Protein AF-A0AAT9QYJ1-F1 (afdb_monomer)

Structure (mmCIF, N/CA/C/O backbone):
data_AF-A0AAT9QYJ1-F1
#
_entry.id   AF-A0AAT9QYJ1-F1
#
loop_
_atom_site.group_PDB
_atom_site.id
_atom_site.type_symbol
_atom_site.label_atom_id
_atom_site.label_alt_id
_atom_site.label_comp_id
_atom_site.label_asym_id
_atom_site.label_entity_id
_atom_site.label_seq_id
_atom_site.pdbx_PDB_ins_code
_atom_site.Cartn_x
_atom_site.Cartn_y
_atom_site.Cartn_z
_atom_site.occupancy
_atom_site.B_iso_or_equiv
_atom_site.auth_seq_id
_atom_site.auth_comp_id
_atom_site.auth_asym_id
_atom_site.auth_atom_id
_atom_site.pdbx_PDB_model_num
ATOM 1 N N . MET A 1 1 ? 15.533 9.293 -11.156 1.00 85.81 1 MET A N 1
ATOM 2 C CA . MET A 1 1 ? 14.101 8.910 -11.127 1.00 85.81 1 MET A CA 1
ATOM 3 C C . MET A 1 1 ? 13.847 7.463 -10.704 1.00 85.81 1 MET A C 1
ATOM 5 O O . MET A 1 1 ? 13.069 7.283 -9.785 1.00 85.81 1 MET A O 1
ATOM 9 N N . PHE A 1 2 ? 14.419 6.426 -11.340 1.00 91.88 2 PHE A N 1
ATOM 10 C CA . PHE A 1 2 ? 14.156 5.028 -10.925 1.00 91.88 2 PHE A CA 1
ATOM 11 C C . PHE A 1 2 ? 14.814 4.669 -9.581 1.00 91.88 2 PHE A C 1
ATOM 13 O O . PHE A 1 2 ? 14.122 4.232 -8.671 1.00 91.88 2 PHE A O 1
ATOM 20 N N . GLU A 1 3 ? 16.118 4.923 -9.437 1.00 94.00 3 GLU A N 1
ATOM 21 C CA . GLU A 1 3 ? 16.863 4.694 -8.185 1.00 94.00 3 GLU A CA 1
ATOM 22 C C . GLU A 1 3 ? 16.290 5.519 -7.024 1.00 94.00 3 GLU A C 1
ATOM 24 O O . GLU A 1 3 ? 15.966 4.965 -5.985 1.00 94.00 3 GLU A O 1
ATOM 29 N N . GLU A 1 4 ? 16.007 6.805 -7.251 1.00 96.69 4 GLU A N 1
ATOM 30 C CA . GLU A 1 4 ? 15.337 7.675 -6.267 1.00 96.69 4 GLU A CA 1
ATOM 31 C C . GLU A 1 4 ? 13.998 7.104 -5.768 1.00 96.69 4 GLU A C 1
ATOM 33 O O . GLU A 1 4 ? 13.644 7.280 -4.605 1.00 96.69 4 GLU A O 1
ATOM 38 N N . LYS A 1 5 ? 13.237 6.414 -6.631 1.00 97.75 5 LYS A N 1
ATOM 39 C CA . LYS A 1 5 ? 11.985 5.760 -6.228 1.00 97.75 5 LYS A CA 1
ATOM 40 C C . LYS A 1 5 ? 12.223 4.485 -5.425 1.00 97.75 5 LYS A C 1
ATOM 42 O O . LYS A 1 5 ? 11.442 4.217 -4.518 1.00 97.75 5 LYS A O 1
ATOM 47 N N . LEU A 1 6 ? 13.277 3.722 -5.723 1.00 98.19 6 LEU A N 1
ATOM 48 C CA . LEU A 1 6 ? 13.681 2.577 -4.900 1.00 98.19 6 LEU A CA 1
ATOM 49 C C . LEU A 1 6 ? 14.116 3.038 -3.503 1.00 98.19 6 LEU A C 1
ATOM 51 O O . LEU A 1 6 ? 13.656 2.471 -2.515 1.00 98.19 6 LEU A O 1
ATOM 55 N N . ASP A 1 7 ? 14.915 4.103 -3.420 1.00 98.31 7 ASP A N 1
ATOM 56 C CA . ASP A 1 7 ? 15.334 4.695 -2.145 1.00 98.31 7 ASP A CA 1
ATOM 57 C C . ASP A 1 7 ? 14.127 5.208 -1.348 1.00 98.31 7 ASP A C 1
ATOM 59 O O . ASP A 1 7 ? 14.000 4.934 -0.154 1.00 98.31 7 ASP A O 1
ATOM 63 N N . ALA A 1 8 ? 13.192 5.894 -2.015 1.00 98.56 8 ALA A N 1
ATOM 64 C CA . ALA A 1 8 ? 11.949 6.343 -1.394 1.00 98.56 8 ALA A CA 1
ATOM 65 C C . ALA A 1 8 ? 11.095 5.167 -0.890 1.00 98.56 8 ALA A C 1
ATOM 67 O O . ALA A 1 8 ? 10.573 5.227 0.222 1.00 98.56 8 ALA A O 1
ATOM 68 N N . LEU A 1 9 ? 10.985 4.078 -1.659 1.00 98.69 9 LEU A N 1
ATOM 69 C CA . LEU A 1 9 ? 10.245 2.886 -1.241 1.00 98.69 9 LEU A CA 1
ATOM 70 C C . LEU A 1 9 ? 10.892 2.232 -0.013 1.00 98.69 9 LEU A C 1
ATOM 72 O O . LEU A 1 9 ? 10.191 1.900 0.941 1.00 98.69 9 LEU A O 1
ATOM 76 N N . ALA A 1 10 ? 12.221 2.101 -0.003 1.00 98.62 10 ALA A N 1
ATOM 77 C CA . ALA A 1 10 ? 12.961 1.571 1.138 1.00 98.62 10 ALA A CA 1
ATOM 78 C C . ALA A 1 10 ? 12.763 2.432 2.397 1.00 98.62 10 ALA A C 1
ATOM 80 O O . ALA A 1 10 ? 12.528 1.897 3.484 1.00 98.62 10 ALA A O 1
ATOM 81 N N . GLN A 1 11 ? 12.784 3.759 2.247 1.00 98.62 11 GLN A N 1
ATOM 82 C CA . GLN A 1 11 ? 12.519 4.693 3.338 1.00 98.62 11 GLN A CA 1
ATOM 83 C C . GLN A 1 11 ? 11.091 4.540 3.886 1.00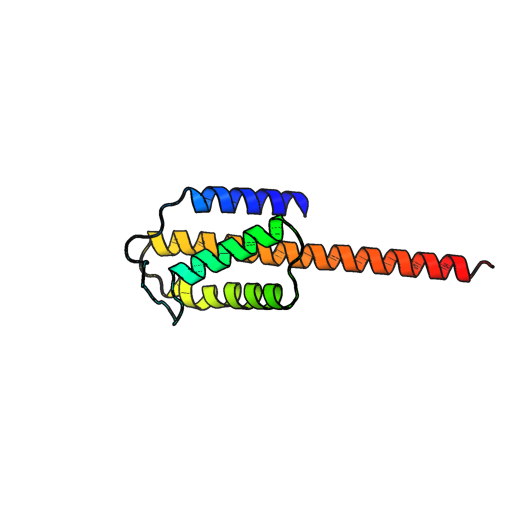 98.62 11 GLN A C 1
ATOM 85 O O . GLN A 1 11 ? 10.913 4.387 5.094 1.00 98.62 11 GLN A O 1
ATOM 90 N N . MET A 1 12 ? 10.077 4.490 3.016 1.00 98.69 12 MET A N 1
ATOM 91 C CA . MET A 1 12 ? 8.683 4.281 3.431 1.00 98.69 12 MET A CA 1
ATOM 92 C C . MET A 1 12 ? 8.483 2.944 4.152 1.00 98.69 12 MET A C 1
ATOM 94 O O . MET A 1 12 ? 7.731 2.871 5.125 1.00 98.69 12 MET A O 1
ATOM 98 N N . MET A 1 13 ? 9.161 1.884 3.705 1.00 98.56 13 MET A N 1
ATOM 99 C CA . MET A 1 13 ? 9.132 0.582 4.372 1.00 98.56 13 MET A CA 1
ATOM 100 C C . MET A 1 13 ? 9.761 0.638 5.769 1.00 98.56 13 MET A C 1
ATOM 102 O O . MET A 1 13 ? 9.228 0.038 6.703 1.00 98.56 13 MET A O 1
ATOM 106 N N . ALA A 1 14 ? 10.869 1.362 5.938 1.00 98.56 14 ALA A N 1
ATOM 107 C CA . ALA A 1 14 ? 11.499 1.547 7.243 1.00 98.56 14 ALA A CA 1
ATOM 108 C C . ALA A 1 14 ? 10.592 2.332 8.207 1.00 98.56 14 ALA A C 1
ATOM 110 O O . ALA A 1 14 ? 10.410 1.929 9.356 1.00 98.56 14 ALA A O 1
ATOM 111 N N . GLU A 1 15 ? 9.970 3.410 7.727 1.00 98.12 15 GLU A N 1
ATOM 112 C CA . GLU A 1 15 ? 8.988 4.196 8.484 1.00 98.12 15 GLU A CA 1
ATOM 113 C C . GLU A 1 15 ? 7.775 3.355 8.887 1.00 98.12 15 GLU A C 1
ATOM 115 O O . GLU A 1 15 ? 7.325 3.414 10.031 1.00 98.12 15 GLU A O 1
ATOM 120 N N . HIS A 1 16 ? 7.284 2.524 7.967 1.00 98.25 16 HIS A N 1
ATOM 121 C CA . HIS A 1 16 ? 6.171 1.619 8.215 1.00 98.25 16 HIS A CA 1
ATOM 122 C C . HIS A 1 16 ? 6.488 0.607 9.325 1.00 98.25 16 HIS A C 1
ATOM 124 O O . HIS A 1 16 ? 5.691 0.432 10.242 1.00 98.25 16 HIS A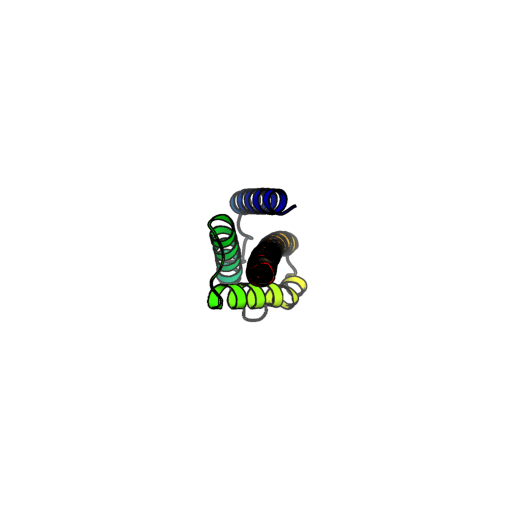 O 1
ATOM 130 N N . MET A 1 17 ? 7.679 -0.000 9.293 1.00 97.88 17 MET A N 1
ATOM 131 C CA . MET A 1 17 ? 8.127 -0.946 10.324 1.00 97.88 17 MET A CA 1
ATOM 132 C C . MET A 1 17 ? 8.337 -0.295 11.696 1.00 97.88 17 MET A C 1
ATOM 134 O O . MET A 1 17 ? 8.247 -0.973 12.720 1.00 97.88 17 MET A O 1
ATOM 138 N N . ALA A 1 18 ? 8.626 1.007 11.731 1.00 98.06 18 ALA A N 1
ATOM 139 C CA . ALA A 1 18 ? 8.735 1.771 12.969 1.00 98.06 18 ALA A CA 1
ATOM 140 C C . ALA A 1 18 ? 7.364 2.194 13.535 1.00 98.06 18 ALA A C 1
ATOM 142 O O . ALA A 1 18 ? 7.261 2.504 14.725 1.00 98.06 18 ALA A O 1
ATOM 143 N N . ALA A 1 19 ? 6.314 2.217 12.709 1.00 97.19 19 ALA A N 1
ATOM 144 C CA . ALA A 1 19 ? 4.973 2.600 13.123 1.00 97.19 19 ALA A CA 1
ATOM 145 C C . ALA A 1 19 ? 4.257 1.436 13.839 1.00 97.19 19 ALA A C 1
ATOM 147 O O . ALA A 1 19 ? 4.205 0.319 13.319 1.00 97.19 19 ALA A O 1
ATOM 148 N N . PRO A 1 20 ? 3.656 1.660 15.022 1.00 97.94 20 PRO A N 1
ATOM 149 C CA . PRO A 1 20 ? 2.888 0.617 15.685 1.00 97.94 20 PRO A CA 1
ATOM 150 C C . PRO A 1 20 ? 1.642 0.262 14.868 1.00 97.94 20 PRO A C 1
ATOM 152 O O . PRO A 1 20 ? 0.918 1.133 14.395 1.00 97.94 20 PRO A O 1
ATOM 155 N N . PHE A 1 21 ? 1.349 -1.031 14.744 1.00 98.19 21 PHE A N 1
ATOM 156 C CA . PHE A 1 21 ? 0.126 -1.465 14.074 1.00 98.19 21 PHE A CA 1
ATOM 157 C C . PHE A 1 21 ? -1.124 -0.887 14.780 1.00 98.19 21 PHE A C 1
ATOM 159 O O . PHE A 1 21 ? -1.175 -0.936 16.017 1.00 98.19 21 PHE A O 1
ATOM 166 N N . PRO A 1 22 ? -2.139 -0.378 14.047 1.00 97.88 22 PRO A N 1
ATOM 167 C CA . PRO A 1 22 ? -3.291 0.295 14.641 1.00 97.88 22 PRO A CA 1
ATOM 168 C C . PRO A 1 22 ? -4.019 -0.558 15.696 1.00 97.88 22 PRO A C 1
ATOM 170 O O . PRO A 1 22 ? -4.411 -1.701 15.417 1.00 97.88 22 PRO A O 1
ATOM 173 N N . PRO A 1 23 ? -4.229 -0.033 16.919 1.00 96.31 23 PRO A N 1
ATOM 174 C CA . PRO A 1 23 ? -4.991 -0.732 17.947 1.00 96.31 23 PRO A CA 1
ATOM 175 C C . PRO A 1 23 ? -6.401 -1.081 17.459 1.00 96.31 23 PRO A C 1
ATOM 177 O O . PRO A 1 23 ? -7.084 -0.258 16.863 1.00 96.31 23 PRO A O 1
ATOM 180 N N . GLY A 1 24 ? -6.848 -2.313 17.711 1.00 96.00 24 GLY A N 1
ATOM 181 C CA . GLY A 1 24 ? -8.185 -2.768 17.309 1.00 96.00 24 GLY A CA 1
ATOM 182 C C . GLY A 1 24 ? -8.325 -3.193 15.842 1.00 96.00 24 GLY A C 1
ATOM 183 O O . GLY A 1 24 ? -9.375 -3.710 15.478 1.00 96.00 24 GLY A O 1
ATOM 184 N N . PHE A 1 25 ? -7.281 -3.066 15.014 1.00 97.81 25 PHE A N 1
ATOM 185 C CA . PHE A 1 25 ? -7.322 -3.530 13.618 1.00 97.81 25 PHE A CA 1
ATOM 186 C C . PHE A 1 25 ? -6.958 -5.015 13.464 1.00 97.81 25 PHE A C 1
ATOM 188 O O . PHE A 1 25 ? -7.152 -5.600 12.401 1.00 97.81 25 PHE A O 1
ATOM 195 N N . ARG A 1 26 ? -6.445 -5.664 14.518 1.00 95.81 26 ARG A N 1
ATOM 196 C CA . ARG A 1 26 ? -6.179 -7.110 14.491 1.00 95.81 26 ARG A CA 1
ATOM 197 C C . ARG A 1 26 ? -7.502 -7.876 14.474 1.00 95.81 26 ARG A C 1
ATOM 199 O O . ARG A 1 26 ? -8.299 -7.727 15.394 1.00 95.81 26 ARG A O 1
ATOM 206 N N . GLY A 1 27 ? -7.707 -8.699 13.444 1.00 93.94 27 GLY A N 1
ATOM 207 C CA . GLY A 1 27 ? -8.962 -9.427 13.221 1.00 93.94 27 GLY A CA 1
ATOM 208 C C . GLY A 1 27 ? -10.112 -8.551 12.711 1.00 93.94 27 GLY A C 1
ATOM 209 O O . GLY A 1 27 ? -11.237 -9.034 12.595 1.00 93.94 27 GLY A O 1
ATOM 210 N N . LEU A 1 28 ? -9.848 -7.273 12.414 1.00 97.31 28 LEU A N 1
ATOM 211 C CA . LEU A 1 28 ? -10.823 -6.385 11.798 1.00 97.31 28 LEU A CA 1
ATOM 212 C C . LEU A 1 28 ? -10.878 -6.653 10.293 1.00 97.31 28 LEU A C 1
ATOM 214 O O . LEU A 1 28 ? -9.843 -6.768 9.635 1.00 97.31 28 LEU A O 1
ATOM 218 N N . SER A 1 29 ? -12.096 -6.695 9.756 1.00 97.69 29 SER A N 1
ATOM 219 C CA . SER A 1 29 ? -12.347 -6.742 8.319 1.00 97.69 29 SER A CA 1
ATOM 220 C C . SER A 1 29 ? -13.114 -5.497 7.885 1.00 97.69 29 SER A C 1
ATOM 222 O O . SER A 1 29 ? -14.212 -5.253 8.383 1.00 97.69 29 SER A O 1
ATOM 224 N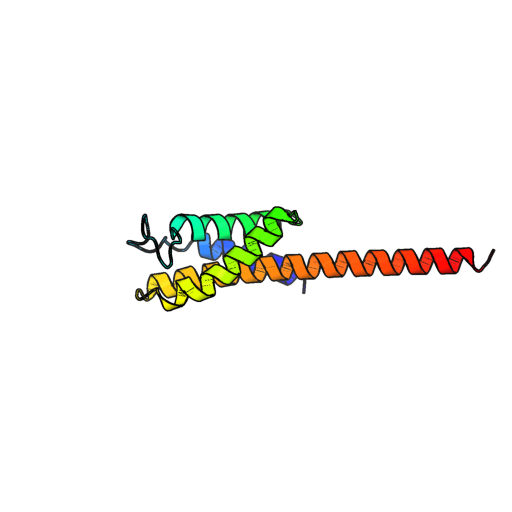 N . ILE A 1 30 ? -12.573 -4.747 6.926 1.00 97.69 30 ILE A N 1
ATOM 225 C CA . ILE A 1 30 ? -13.206 -3.562 6.327 1.00 97.69 30 ILE A CA 1
ATOM 226 C C . ILE A 1 30 ? -13.385 -3.828 4.837 1.00 97.69 30 ILE A C 1
ATOM 228 O O . ILE A 1 30 ? -12.450 -4.272 4.177 1.00 97.69 30 ILE A O 1
ATOM 232 N N . GLU A 1 31 ? -14.587 -3.607 4.298 1.00 96.81 31 GLU A N 1
ATOM 233 C CA . GLU A 1 31 ? -14.892 -3.891 2.882 1.00 96.81 31 GLU A CA 1
ATOM 234 C C . GLU A 1 31 ? -14.513 -5.329 2.456 1.00 96.81 31 GLU A C 1
ATOM 236 O O . GLU A 1 31 ? -14.044 -5.584 1.344 1.00 96.81 31 GLU A O 1
ATOM 241 N N . GLY A 1 32 ? -14.672 -6.290 3.377 1.00 94.94 32 GLY A N 1
ATOM 242 C CA . GLY A 1 32 ? -14.306 -7.697 3.172 1.00 94.94 32 GLY A CA 1
ATOM 243 C C . GLY A 1 32 ? -12.797 -7.971 3.108 1.00 94.94 32 GLY A C 1
ATOM 244 O O . GLY A 1 32 ? -12.396 -9.046 2.661 1.00 94.94 32 GLY A O 1
ATOM 245 N N . ARG A 1 33 ? -11.954 -7.013 3.512 1.00 96.81 33 ARG A N 1
ATOM 246 C CA . ARG A 1 33 ? -10.497 -7.151 3.598 1.00 96.81 33 ARG A CA 1
ATOM 247 C C . ARG A 1 33 ? -10.068 -7.262 5.049 1.00 96.81 33 ARG A C 1
ATOM 249 O O . ARG A 1 33 ? -10.332 -6.359 5.835 1.00 96.81 33 ARG A O 1
ATOM 256 N N . ASP A 1 34 ? -9.374 -8.347 5.373 1.00 97.88 34 ASP A N 1
ATOM 257 C CA . ASP A 1 34 ? -8.647 -8.448 6.633 1.00 97.88 34 ASP A CA 1
ATOM 258 C C . ASP A 1 34 ? -7.524 -7.406 6.641 1.00 97.88 34 ASP A C 1
ATOM 260 O O . ASP A 1 34 ? -6.700 -7.358 5.724 1.00 97.88 34 ASP A O 1
ATOM 264 N N . MET A 1 35 ? -7.527 -6.552 7.660 1.00 98.12 35 MET A N 1
ATOM 265 C CA . MET A 1 35 ? -6.618 -5.413 7.726 1.00 98.12 35 MET A CA 1
ATOM 266 C C . MET A 1 35 ? -5.161 -5.856 7.941 1.00 98.12 35 MET A C 1
ATOM 268 O O . MET A 1 35 ? -4.255 -5.263 7.365 1.00 98.12 35 MET A O 1
ATOM 272 N N . VAL A 1 36 ? -4.927 -6.951 8.675 1.00 98.31 36 VAL A N 1
ATOM 273 C CA . VAL A 1 36 ? -3.580 -7.518 8.875 1.00 98.31 36 VAL A CA 1
ATOM 274 C C . VAL A 1 36 ? -3.047 -8.113 7.574 1.00 98.31 36 VAL A C 1
ATOM 276 O O . VAL A 1 36 ? -1.876 -7.929 7.255 1.00 98.31 36 VAL A O 1
ATOM 279 N N . LEU A 1 37 ? -3.887 -8.812 6.806 1.00 98.12 37 LEU A N 1
ATOM 280 C CA . LEU A 1 37 ? -3.475 -9.342 5.504 1.00 98.12 37 LEU A CA 1
ATOM 281 C C . LEU A 1 37 ? -3.232 -8.228 4.488 1.00 98.12 37 LEU A C 1
ATOM 283 O O . LEU A 1 37 ? -2.270 -8.304 3.734 1.00 98.12 37 LEU A O 1
ATOM 287 N N . LEU A 1 38 ? -4.065 -7.185 4.480 1.00 98.12 38 LEU A N 1
ATOM 288 C CA . LEU A 1 38 ? -3.877 -6.040 3.590 1.00 98.12 38 LEU A CA 1
ATOM 289 C C . LEU A 1 38 ? -2.538 -5.337 3.857 1.00 98.12 38 LEU A C 1
ATOM 291 O O . LEU A 1 38 ? -1.824 -5.007 2.913 1.00 98.12 38 LEU A O 1
ATOM 295 N N . ASP A 1 39 ? -2.192 -5.147 5.128 1.00 98.50 39 ASP A N 1
ATOM 296 C CA . ASP A 1 39 ? -0.905 -4.617 5.577 1.00 98.50 39 ASP A CA 1
ATOM 297 C C . ASP A 1 39 ? 0.278 -5.496 5.133 1.00 98.50 39 ASP A C 1
ATOM 299 O O . ASP A 1 39 ? 1.153 -5.059 4.379 1.00 98.50 39 ASP A O 1
ATOM 303 N N . ALA A 1 40 ? 0.244 -6.775 5.518 1.00 98.38 40 ALA A N 1
ATOM 304 C CA . ALA A 1 40 ? 1.313 -7.726 5.247 1.00 98.38 40 ALA A CA 1
ATOM 305 C C . ALA A 1 40 ? 1.540 -7.953 3.744 1.00 98.38 40 ALA A C 1
ATOM 307 O O . ALA A 1 40 ? 2.688 -7.969 3.297 1.00 98.38 40 ALA A O 1
ATOM 308 N N . ASP A 1 41 ? 0.471 -8.091 2.953 1.00 98.00 41 ASP A N 1
ATOM 309 C CA . ASP A 1 41 ? 0.572 -8.257 1.501 1.00 98.00 41 ASP A CA 1
ATOM 310 C C . ASP A 1 41 ? 1.189 -7.011 0.849 1.00 98.00 41 ASP A C 1
ATOM 312 O O . ASP A 1 41 ? 2.038 -7.135 -0.035 1.00 98.00 41 ASP A O 1
ATOM 316 N N . SER A 1 42 ? 0.810 -5.808 1.303 1.00 98.38 42 SER A N 1
ATOM 317 C CA . SER A 1 42 ? 1.365 -4.547 0.791 1.00 98.38 42 SER A CA 1
ATOM 318 C C . SER A 1 42 ? 2.870 -4.465 1.030 1.00 98.38 42 SER A C 1
ATOM 320 O O . SER A 1 42 ? 3.630 -4.171 0.104 1.00 98.38 42 SER A O 1
ATOM 322 N N . TYR A 1 43 ? 3.309 -4.773 2.254 1.00 98.44 43 TYR A N 1
ATOM 323 C CA . TYR A 1 43 ? 4.727 -4.806 2.603 1.00 98.44 43 TYR A CA 1
ATOM 324 C C . TYR A 1 43 ? 5.484 -5.883 1.815 1.00 98.44 43 TYR A C 1
ATOM 326 O O . TYR A 1 43 ? 6.573 -5.627 1.302 1.00 98.44 43 TYR A O 1
ATOM 334 N N . ALA A 1 44 ? 4.898 -7.075 1.659 1.00 98.00 44 ALA A N 1
AT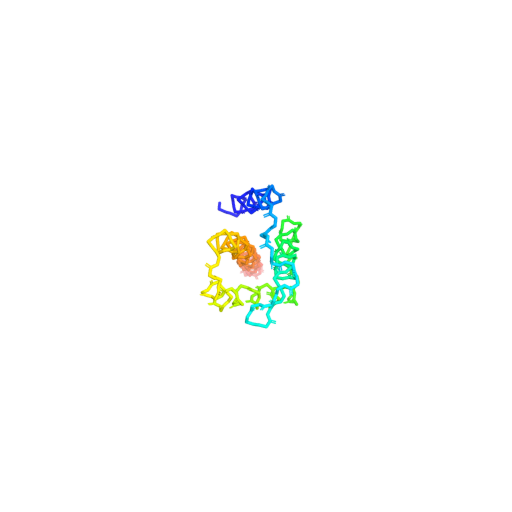OM 335 C CA . ALA A 1 44 ? 5.512 -8.171 0.918 1.00 98.00 44 ALA A CA 1
ATOM 336 C C . ALA A 1 44 ? 5.731 -7.824 -0.563 1.00 98.00 44 ALA A C 1
ATOM 338 O O . ALA A 1 44 ? 6.803 -8.104 -1.099 1.00 98.00 44 ALA A O 1
ATOM 339 N N . TYR A 1 45 ? 4.764 -7.185 -1.231 1.00 98.38 45 TYR A N 1
ATOM 340 C CA . TYR A 1 45 ? 4.972 -6.721 -2.608 1.00 98.38 45 TYR A CA 1
ATOM 341 C C . TYR A 1 45 ? 6.076 -5.668 -2.699 1.00 98.38 45 TYR A C 1
ATOM 343 O O . TYR A 1 45 ? 6.928 -5.773 -3.580 1.00 98.38 45 TYR A O 1
ATOM 351 N N . ALA A 1 46 ? 6.088 -4.689 -1.789 1.00 98.12 46 ALA A N 1
ATOM 352 C CA . ALA A 1 46 ? 7.123 -3.660 -1.750 1.00 98.12 46 ALA A CA 1
ATOM 353 C C . ALA A 1 46 ? 8.528 -4.266 -1.568 1.00 98.12 46 ALA A C 1
ATOM 355 O O . ALA A 1 46 ? 9.449 -3.911 -2.303 1.00 98.12 46 ALA A O 1
ATOM 356 N N . ALA A 1 47 ? 8.669 -5.247 -0.671 1.00 98.12 47 ALA A N 1
ATOM 357 C CA . ALA A 1 47 ? 9.925 -5.958 -0.445 1.00 98.12 47 ALA A CA 1
ATOM 358 C C . ALA A 1 47 ? 10.435 -6.653 -1.715 1.00 98.12 47 ALA A C 1
ATOM 360 O O . ALA A 1 47 ? 11.589 -6.472 -2.098 1.00 98.12 47 ALA A O 1
ATOM 361 N N . VAL A 1 48 ? 9.567 -7.390 -2.417 1.00 97.88 48 VAL A N 1
ATOM 362 C CA . VAL A 1 48 ? 9.973 -8.073 -3.654 1.00 97.88 48 VAL A CA 1
ATOM 363 C C . VAL A 1 48 ? 10.369 -7.063 -4.734 1.00 97.88 48 VAL A C 1
ATOM 365 O O . VAL A 1 48 ? 11.344 -7.301 -5.437 1.00 97.88 48 VAL A O 1
ATOM 368 N N . VAL A 1 49 ? 9.673 -5.926 -4.853 1.00 98.00 49 VAL A N 1
ATOM 369 C CA . VAL A 1 49 ? 10.008 -4.881 -5.841 1.00 98.00 49 VAL A CA 1
ATOM 370 C C . VAL A 1 49 ? 11.417 -4.308 -5.632 1.00 98.00 49 VAL A C 1
ATOM 372 O O . VAL A 1 49 ? 12.115 -4.046 -6.624 1.00 98.00 49 VAL A O 1
ATOM 375 N N . LEU A 1 50 ? 11.849 -4.151 -4.373 1.00 97.00 50 LEU A N 1
ATOM 376 C CA . LEU A 1 50 ? 13.218 -3.746 -4.029 1.00 97.00 50 LEU A CA 1
ATOM 377 C C . LEU A 1 50 ? 14.257 -4.797 -4.441 1.00 97.00 50 LEU A C 1
ATOM 379 O O . LEU A 1 50 ? 15.343 -4.437 -4.889 1.00 97.00 50 LEU A O 1
ATOM 383 N N . GLU A 1 51 ? 13.925 -6.082 -4.326 1.00 95.75 51 GLU A N 1
ATOM 384 C CA . GLU A 1 51 ? 14.812 -7.184 -4.717 1.00 95.75 51 GLU A CA 1
ATOM 385 C C . GLU A 1 51 ? 14.872 -7.386 -6.239 1.00 95.75 51 GLU A C 1
ATOM 387 O O . GLU A 1 51 ? 15.905 -7.790 -6.778 1.00 95.75 51 GLU A O 1
ATOM 39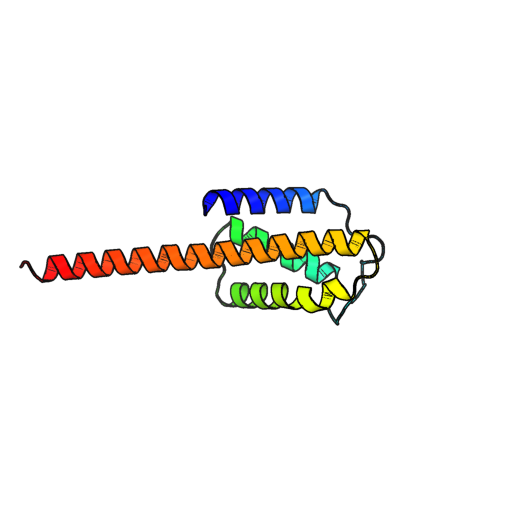2 N N . GLY A 1 52 ? 13.780 -7.114 -6.957 1.00 94.69 52 GLY A N 1
ATOM 393 C CA . GLY A 1 52 ? 13.706 -7.349 -8.394 1.00 94.69 52 GLY A CA 1
ATOM 394 C C . GLY A 1 52 ? 12.296 -7.258 -8.986 1.00 94.69 52 GLY A C 1
ATOM 395 O O . GLY A 1 52 ? 11.351 -6.870 -8.301 1.00 94.69 52 GLY A O 1
ATOM 396 N N . PRO A 1 53 ? 12.144 -7.553 -10.291 1.00 95.38 53 PRO A N 1
ATOM 397 C CA . PRO A 1 53 ? 10.854 -7.497 -10.980 1.00 95.38 53 PRO A CA 1
ATOM 398 C C . PRO A 1 53 ? 9.846 -8.494 -10.413 1.00 95.38 53 PRO A C 1
ATOM 400 O O . PRO A 1 53 ? 10.185 -9.634 -10.084 1.00 95.38 53 PRO A O 1
ATOM 403 N N . LEU A 1 54 ? 8.579 -8.091 -10.391 1.00 95.75 54 LEU A N 1
ATOM 404 C CA . LEU A 1 54 ? 7.471 -8.984 -10.100 1.00 95.75 54 LEU A CA 1
ATOM 405 C C . LEU A 1 54 ? 7.124 -9.833 -11.331 1.00 95.75 54 LEU A C 1
ATOM 407 O O . LEU A 1 54 ? 7.072 -9.364 -12.475 1.00 95.75 54 LEU A O 1
ATOM 411 N N . ASP A 1 55 ? 6.799 -11.101 -11.077 1.00 94.75 55 ASP A N 1
ATOM 412 C CA . ASP A 1 55 ? 6.108 -11.926 -12.063 1.00 94.75 55 ASP A CA 1
ATOM 413 C C . ASP A 1 55 ? 4.686 -11.395 -12.336 1.00 94.75 55 ASP A C 1
ATOM 415 O O . ASP A 1 55 ? 4.124 -10.605 -11.573 1.00 94.75 55 ASP A O 1
ATOM 419 N N . GLU A 1 56 ? 4.082 -11.844 -13.437 1.00 93.56 56 GLU A N 1
ATOM 420 C CA . GLU A 1 56 ? 2.761 -11.379 -13.882 1.00 93.56 56 GLU A CA 1
ATOM 421 C C . GLU A 1 56 ? 1.668 -11.588 -12.820 1.00 93.56 56 GLU A C 1
ATOM 423 O O . GLU A 1 56 ? 0.799 -10.739 -12.607 1.00 93.56 56 GLU A O 1
ATOM 428 N N . ARG A 1 57 ? 1.724 -12.713 -12.095 1.00 95.81 57 ARG A N 1
ATOM 429 C CA . ARG A 1 57 ? 0.746 -13.031 -11.050 1.00 95.81 57 ARG A CA 1
ATOM 430 C C . ARG A 1 57 ? 0.849 -12.033 -9.899 1.00 95.81 57 ARG A C 1
ATOM 432 O O . ARG A 1 57 ? -0.186 -11.597 -9.386 1.00 95.81 57 ARG A O 1
ATOM 439 N N . ARG A 1 58 ? 2.071 -11.699 -9.487 1.00 95.50 58 ARG A N 1
ATOM 440 C CA . ARG A 1 58 ? 2.362 -10.732 -8.428 1.00 95.50 58 ARG A CA 1
ATOM 441 C C . ARG A 1 58 ? 2.019 -9.311 -8.862 1.00 95.50 58 ARG A C 1
ATOM 443 O O . ARG A 1 58 ? 1.386 -8.615 -8.075 1.00 95.50 58 ARG A O 1
ATOM 450 N N . ARG A 1 59 ? 2.296 -8.913 -10.111 1.00 95.94 59 ARG A N 1
ATOM 451 C CA . ARG A 1 59 ? 1.851 -7.613 -10.658 1.00 95.94 59 ARG A CA 1
ATOM 452 C C . ARG A 1 59 ? 0.334 -7.473 -10.613 1.00 95.94 59 ARG A C 1
ATOM 454 O O . ARG A 1 59 ? -0.176 -6.519 -10.033 1.00 95.94 59 ARG A O 1
ATOM 461 N N . ALA A 1 60 ? -0.398 -8.473 -11.101 1.00 96.25 60 ALA A N 1
ATOM 462 C CA . ALA A 1 60 ? -1.858 -8.471 -11.021 1.00 96.25 60 ALA A CA 1
ATOM 463 C C . ALA A 1 60 ? -2.370 -8.461 -9.566 1.00 96.25 60 ALA A C 1
ATOM 465 O O . ALA A 1 60 ? -3.434 -7.911 -9.278 1.00 96.25 60 ALA A O 1
ATOM 466 N N . GLY A 1 61 ? -1.635 -9.086 -8.642 1.00 96.75 61 GLY A N 1
ATOM 467 C CA . GLY A 1 61 ? -1.897 -9.034 -7.205 1.00 96.75 61 GLY A CA 1
ATOM 468 C C . GLY A 1 61 ? -1.760 -7.626 -6.633 1.00 96.75 61 GLY A C 1
ATOM 469 O O . GLY A 1 61 ? -2.712 -7.131 -6.031 1.00 96.75 61 GLY A O 1
ATOM 470 N N . LEU A 1 62 ? -0.631 -6.970 -6.900 1.00 97.44 62 LEU A N 1
ATOM 471 C CA . LEU A 1 62 ? -0.356 -5.599 -6.487 1.00 97.44 62 LEU A CA 1
ATOM 472 C C . LEU A 1 62 ? -1.398 -4.619 -7.047 1.00 97.44 62 LEU A C 1
ATOM 474 O O . LEU A 1 62 ? -1.936 -3.820 -6.290 1.00 97.44 62 LEU A O 1
ATOM 478 N N . SER A 1 63 ? -1.784 -4.737 -8.323 1.00 96.50 63 SER A N 1
ATOM 479 C CA . SER A 1 63 ? -2.839 -3.893 -8.912 1.00 96.50 63 SER A CA 1
ATOM 480 C C . SER A 1 63 ? -4.210 -4.083 -8.251 1.00 96.50 63 SER A C 1
ATOM 482 O O . SER A 1 63 ? -4.961 -3.128 -8.069 1.00 96.50 63 SER A O 1
ATOM 484 N N . ARG A 1 64 ? -4.574 -5.317 -7.876 1.00 96.31 64 ARG A N 1
ATOM 485 C CA . ARG A 1 64 ? -5.827 -5.562 -7.138 1.00 96.31 64 ARG A CA 1
ATOM 486 C C . ARG A 1 64 ? -5.773 -5.005 -5.720 1.00 96.31 64 ARG A C 1
ATOM 488 O O . ARG A 1 64 ? -6.807 -4.601 -5.192 1.00 96.31 64 ARG A O 1
ATOM 495 N N . LEU A 1 65 ? -4.596 -5.037 -5.103 1.00 96.06 65 LEU A N 1
ATOM 496 C CA . LEU A 1 65 ? -4.365 -4.528 -3.761 1.00 96.06 65 LEU A CA 1
ATOM 497 C C . LEU A 1 65 ? -4.430 -2.995 -3.736 1.00 96.06 65 LEU A C 1
ATOM 499 O O . LEU A 1 65 ? -5.145 -2.447 -2.901 1.00 96.06 65 LEU A O 1
ATOM 503 N N . THR A 1 66 ? -3.808 -2.302 -4.696 1.00 96.75 66 THR A N 1
ATOM 504 C CA . THR A 1 66 ? -3.918 -0.836 -4.811 1.00 96.75 66 THR A CA 1
ATOM 505 C C . THR A 1 66 ? -5.365 -0.394 -5.038 1.00 96.75 66 THR A C 1
ATOM 507 O O . THR A 1 66 ? -5.833 0.519 -4.363 1.00 96.75 66 THR A O 1
ATOM 510 N N . ALA A 1 67 ? -6.124 -1.106 -5.877 1.00 96.31 67 ALA A N 1
ATOM 511 C CA . ALA A 1 67 ? -7.552 -0.843 -6.076 1.00 96.31 67 ALA A CA 1
ATOM 512 C C . ALA A 1 67 ? -8.413 -1.119 -4.824 1.00 96.31 67 ALA A C 1
ATOM 514 O O . ALA A 1 67 ? -9.462 -0.506 -4.635 1.00 96.31 67 ALA A O 1
ATOM 515 N N . ALA A 1 68 ? -8.007 -2.041 -3.943 1.00 96.69 68 ALA A N 1
ATOM 516 C CA . ALA A 1 68 ? -8.753 -2.322 -2.714 1.00 96.69 68 ALA A CA 1
ATOM 517 C C . ALA A 1 68 ? -8.736 -1.129 -1.741 1.00 96.69 68 ALA A C 1
ATOM 519 O O . ALA A 1 68 ? -9.735 -0.885 -1.058 1.00 96.69 68 ALA A O 1
ATOM 520 N N . PHE A 1 69 ? -7.645 -0.358 -1.717 1.00 98.00 69 PHE A N 1
ATOM 521 C CA . PHE A 1 69 ? -7.520 0.822 -0.860 1.00 98.00 69 PHE A CA 1
ATOM 522 C C . PHE A 1 69 ? -8.538 1.921 -1.174 1.00 98.00 69 PHE A C 1
ATOM 524 O O . PHE A 1 69 ? -8.930 2.641 -0.259 1.00 98.00 69 PHE A O 1
ATOM 531 N N . GLU A 1 70 ? -9.026 2.017 -2.414 1.00 96.12 70 GLU A N 1
ATOM 532 C CA . GLU A 1 70 ? -10.063 2.986 -2.803 1.00 96.12 70 GLU A CA 1
ATOM 533 C C . GLU A 1 70 ? -11.377 2.780 -2.038 1.00 96.12 70 GLU A C 1
ATOM 535 O O . GLU A 1 70 ? -12.120 3.732 -1.811 1.00 96.12 70 GLU A O 1
ATOM 540 N N . LYS A 1 71 ? -11.654 1.540 -1.618 1.00 96.75 71 LYS A N 1
ATOM 541 C CA . LYS A 1 71 ? -12.849 1.186 -0.841 1.00 96.75 71 LYS 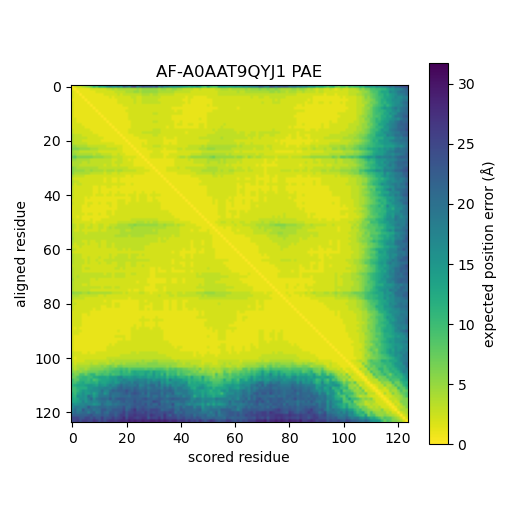A CA 1
ATOM 542 C C . LYS A 1 71 ? -12.572 1.169 0.657 1.00 96.75 71 LYS A C 1
ATOM 544 O O . LYS A 1 71 ? -13.378 1.666 1.435 1.00 96.75 71 LYS A O 1
ATOM 549 N N . VAL A 1 72 ? -11.425 0.616 1.055 1.00 97.75 72 VAL A N 1
ATOM 550 C CA . VAL A 1 72 ? -11.061 0.452 2.469 1.00 97.75 72 VAL A CA 1
ATOM 551 C C . VAL A 1 72 ? -10.815 1.798 3.149 1.00 97.75 72 VAL A C 1
ATOM 553 O O . VAL A 1 72 ? -11.317 2.013 4.248 1.00 97.75 72 VAL A O 1
ATOM 556 N N . LEU A 1 73 ? -10.073 2.717 2.518 1.00 98.19 73 LEU A N 1
ATOM 557 C CA . LEU A 1 73 ? -9.666 3.965 3.175 1.00 98.19 73 LEU A CA 1
ATOM 558 C C . LEU A 1 73 ? -10.844 4.858 3.588 1.00 98.19 73 LEU A C 1
ATOM 560 O O . LEU A 1 73 ? -10.853 5.284 4.742 1.00 98.19 73 LEU A O 1
ATOM 564 N N . PRO A 1 74 ? -11.858 5.112 2.736 1.00 98.12 74 PRO A N 1
ATOM 565 C CA . PRO A 1 74 ? -13.022 5.900 3.145 1.00 98.12 74 PRO A CA 1
ATOM 566 C C . PRO A 1 74 ? -13.842 5.273 4.281 1.00 98.12 74 PRO A C 1
ATOM 568 O O . PRO A 1 74 ? -14.575 5.984 4.963 1.00 98.12 74 PRO A O 1
ATOM 571 N N . ALA A 1 75 ? -13.743 3.955 4.478 1.00 97.88 75 ALA A N 1
ATOM 572 C CA . ALA A 1 75 ? -14.474 3.228 5.512 1.00 97.88 75 ALA A CA 1
ATOM 573 C C . ALA A 1 75 ? -13.751 3.212 6.874 1.00 97.88 75 ALA A C 1
ATOM 575 O O . ALA A 1 75 ? -14.331 2.783 7.875 1.00 97.88 75 ALA A O 1
ATOM 576 N N . ILE A 1 76 ? -12.504 3.690 6.947 1.00 97.88 76 ILE A N 1
ATOM 577 C CA . ILE A 1 76 ? -11.773 3.799 8.209 1.00 97.88 76 ILE A CA 1
ATOM 578 C C . ILE A 1 76 ? -12.165 5.101 8.918 1.00 97.88 76 ILE A C 1
ATOM 580 O O . ILE A 1 76 ? -11.734 6.188 8.544 1.00 97.88 76 ILE A O 1
ATOM 584 N N . GLY A 1 77 ? -12.965 4.980 9.980 1.00 96.69 77 GLY A N 1
ATOM 585 C CA . GLY A 1 77 ? -13.339 6.111 10.839 1.00 96.69 77 GLY A CA 1
ATOM 586 C C . GLY A 1 77 ? -12.300 6.482 11.905 1.00 96.69 77 GLY A C 1
ATOM 587 O O . GLY A 1 77 ? -12.388 7.558 12.489 1.00 96.69 77 GLY A O 1
ATOM 588 N N . ASP A 1 78 ? -11.330 5.604 12.177 1.00 97.75 78 ASP A N 1
ATOM 589 C CA . ASP A 1 78 ? -10.253 5.857 13.138 1.00 97.75 78 ASP A CA 1
ATOM 590 C C . ASP A 1 78 ? -9.144 6.711 12.510 1.00 97.75 78 ASP A C 1
ATOM 592 O O . ASP A 1 78 ? -8.568 6.334 11.491 1.00 97.75 78 ASP A O 1
ATOM 596 N N . GLU A 1 79 ? -8.815 7.851 13.121 1.00 97.88 79 GLU A N 1
ATOM 597 C CA . GLU A 1 79 ? -7.861 8.809 12.546 1.00 97.88 79 GLU A CA 1
ATOM 598 C C . GLU A 1 79 ? -6.457 8.206 12.387 1.00 97.88 79 GLU A C 1
ATOM 600 O O . GLU A 1 79 ? -5.790 8.423 11.370 1.00 97.88 79 GLU A O 1
ATOM 605 N N . TYR A 1 80 ? -6.003 7.435 13.380 1.00 98.19 80 TYR A N 1
ATOM 606 C CA . TYR A 1 80 ? -4.688 6.805 13.329 1.00 98.19 80 TYR A CA 1
ATOM 607 C C . TYR A 1 80 ? -4.642 5.698 12.275 1.00 98.19 80 TYR A C 1
ATOM 609 O O . TYR A 1 80 ? -3.742 5.685 11.439 1.00 98.19 80 TYR A O 1
ATOM 617 N N . GLY A 1 81 ? -5.638 4.815 12.258 1.00 98.31 81 GLY A N 1
ATOM 618 C CA . GLY A 1 81 ? -5.792 3.769 11.257 1.00 98.31 81 GLY A CA 1
ATOM 619 C C . GLY A 1 81 ? -5.890 4.332 9.842 1.00 98.31 81 GLY A C 1
ATOM 620 O O . GLY A 1 81 ? -5.245 3.808 8.938 1.00 98.31 81 GLY A O 1
ATOM 621 N N . ALA A 1 82 ? -6.618 5.433 9.641 1.00 98.38 82 ALA A N 1
ATOM 622 C CA . ALA A 1 82 ? -6.716 6.086 8.339 1.00 98.38 82 ALA A CA 1
ATOM 623 C C . ALA A 1 82 ? -5.342 6.584 7.871 1.00 98.38 82 ALA A C 1
ATOM 625 O O . ALA A 1 82 ? -4.945 6.316 6.736 1.00 98.38 82 ALA A O 1
ATOM 626 N N . LYS A 1 83 ? -4.578 7.246 8.753 1.00 98.50 83 LYS A N 1
ATOM 627 C CA . LYS A 1 83 ? -3.200 7.685 8.467 1.00 98.50 83 LYS A CA 1
ATOM 628 C C . LYS A 1 83 ? -2.273 6.502 8.183 1.00 98.50 83 LYS A C 1
ATOM 630 O O . LYS A 1 83 ? -1.530 6.532 7.206 1.00 98.50 83 LYS A O 1
ATOM 635 N N . TYR A 1 84 ? -2.360 5.449 8.990 1.00 98.69 84 TYR A N 1
ATOM 636 C CA . TYR A 1 84 ? -1.555 4.242 8.845 1.00 98.69 84 TYR A CA 1
ATOM 637 C C . TYR A 1 84 ? -1.794 3.563 7.492 1.00 98.69 84 TYR A C 1
ATOM 639 O O . TYR A 1 84 ? -0.861 3.388 6.717 1.00 98.69 84 TYR A O 1
ATOM 647 N N . TYR A 1 85 ? -3.045 3.252 7.144 1.00 98.50 85 TYR A N 1
ATOM 648 C CA . TYR A 1 85 ? -3.347 2.585 5.874 1.00 98.50 85 TYR A CA 1
ATOM 649 C C . TYR A 1 85 ? -3.204 3.507 4.656 1.00 98.50 85 TYR A C 1
ATOM 651 O O . TYR A 1 85 ? -3.025 3.010 3.546 1.00 98.50 85 TYR A O 1
ATOM 659 N N . THR A 1 86 ? -3.228 4.832 4.836 1.00 98.69 86 THR A N 1
ATOM 660 C CA . THR A 1 86 ? -2.826 5.782 3.783 1.00 98.69 86 THR A CA 1
ATOM 661 C C . THR A 1 86 ? -1.350 5.588 3.435 1.00 98.69 86 THR A C 1
ATOM 663 O O . THR A 1 86 ? -1.027 5.442 2.260 1.00 98.69 86 THR A O 1
ATOM 666 N N . HIS A 1 87 ? -0.475 5.481 4.443 1.00 98.62 87 HIS A N 1
ATOM 667 C CA . HIS A 1 87 ? 0.946 5.173 4.236 1.00 98.62 87 HIS A CA 1
ATOM 668 C C . HIS A 1 87 ? 1.150 3.818 3.544 1.00 98.62 87 HIS A C 1
ATOM 670 O O . HIS A 1 87 ? 1.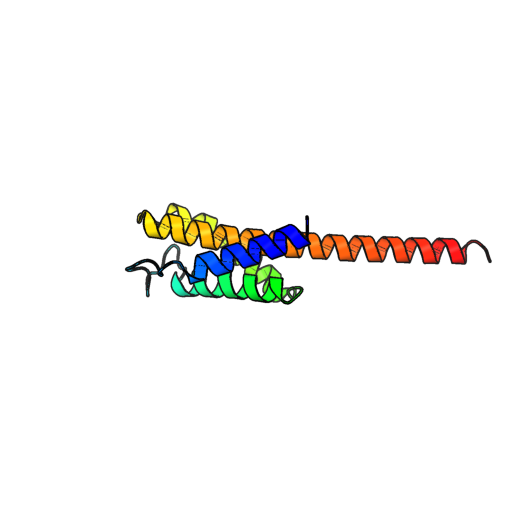927 3.715 2.597 1.00 98.62 87 HIS A O 1
ATOM 676 N N . VAL A 1 88 ? 0.400 2.788 3.958 1.00 98.69 88 VAL A N 1
ATOM 677 C CA . VAL A 1 88 ? 0.452 1.456 3.326 1.00 98.69 88 VAL A CA 1
ATOM 678 C C . VAL A 1 88 ? 0.025 1.512 1.852 1.00 98.69 88 VAL A C 1
ATOM 680 O O . VAL A 1 88 ? 0.697 0.931 0.997 1.00 98.69 88 VAL A O 1
ATOM 683 N N . ARG A 1 89 ? -1.050 2.246 1.525 1.00 98.69 89 ARG A N 1
ATOM 684 C CA . ARG A 1 89 ? -1.464 2.483 0.132 1.00 98.69 89 ARG A CA 1
ATOM 685 C C . ARG A 1 89 ? -0.344 3.146 -0.661 1.00 98.69 89 ARG A C 1
ATOM 687 O O . ARG A 1 89 ? -0.043 2.691 -1.759 1.00 98.69 89 ARG A O 1
ATOM 694 N N . ASP A 1 90 ? 0.241 4.215 -0.133 1.00 98.69 90 ASP A N 1
ATOM 695 C CA . ASP A 1 90 ? 1.250 4.996 -0.853 1.00 98.69 90 ASP A CA 1
ATOM 696 C C . ASP A 1 90 ? 2.502 4.158 -1.139 1.00 98.69 90 ASP A C 1
ATOM 698 O O . ASP A 1 90 ? 3.034 4.201 -2.248 1.00 98.69 90 ASP A O 1
ATOM 702 N N . MET A 1 91 ? 2.896 3.297 -0.196 1.00 98.69 91 MET A N 1
ATOM 703 C CA . MET A 1 91 ? 3.956 2.307 -0.390 1.00 98.69 91 MET A CA 1
ATOM 704 C C . MET A 1 91 ? 3.619 1.321 -1.525 1.00 98.69 91 MET A C 1
ATOM 706 O O . MET A 1 91 ? 4.444 1.080 -2.407 1.00 98.69 91 MET A O 1
ATOM 710 N N . ALA A 1 92 ? 2.395 0.782 -1.552 1.00 98.50 92 ALA A N 1
ATOM 711 C CA . ALA A 1 92 ? 1.949 -0.132 -2.607 1.00 98.50 92 ALA A CA 1
ATOM 712 C C . ALA A 1 92 ? 1.850 0.550 -3.988 1.00 98.50 92 ALA A C 1
ATOM 714 O O . ALA A 1 92 ? 2.196 -0.050 -5.008 1.00 98.50 92 ALA A O 1
ATOM 715 N N . VAL A 1 93 ? 1.406 1.809 -4.037 1.00 98.56 93 VAL A N 1
ATOM 716 C CA . VAL A 1 93 ? 1.355 2.610 -5.270 1.00 98.56 93 VAL A CA 1
ATOM 717 C C . VAL A 1 93 ? 2.763 2.865 -5.795 1.00 98.56 93 VAL A C 1
ATOM 719 O O . VAL A 1 93 ? 3.020 2.615 -6.972 1.00 98.56 93 VAL A O 1
ATOM 722 N N . LEU A 1 94 ? 3.697 3.275 -4.934 1.00 98.62 94 LEU A N 1
ATOM 723 C CA . LEU A 1 94 ? 5.085 3.500 -5.331 1.00 98.62 94 LEU A CA 1
ATOM 724 C C . LEU A 1 94 ? 5.738 2.216 -5.867 1.00 98.62 94 LEU A C 1
ATOM 726 O O . LEU A 1 94 ? 6.418 2.254 -6.894 1.00 98.62 94 LEU A O 1
ATOM 730 N N . ALA A 1 95 ? 5.468 1.067 -5.241 1.00 98.44 95 ALA A N 1
ATOM 731 C CA . ALA A 1 95 ? 5.906 -0.232 -5.748 1.00 98.44 95 ALA A CA 1
ATOM 732 C C . ALA A 1 95 ? 5.365 -0.516 -7.169 1.00 98.44 95 ALA A C 1
ATOM 734 O O . ALA A 1 95 ? 6.117 -0.945 -8.045 1.00 98.44 95 ALA A O 1
ATOM 735 N N . ALA A 1 96 ? 4.091 -0.214 -7.442 1.00 98.00 96 ALA A N 1
ATOM 736 C CA . ALA A 1 96 ? 3.492 -0.392 -8.770 1.00 98.00 96 ALA A CA 1
ATOM 737 C C . ALA A 1 96 ? 4.069 0.576 -9.823 1.00 98.00 96 ALA A C 1
ATOM 739 O O . ALA A 1 96 ? 4.243 0.216 -10.993 1.00 98.00 96 ALA A O 1
ATOM 740 N N . GLU A 1 97 ? 4.397 1.804 -9.420 1.00 97.62 97 GLU A N 1
ATOM 741 C CA . GLU A 1 97 ? 5.069 2.772 -10.285 1.00 97.62 97 GLU A CA 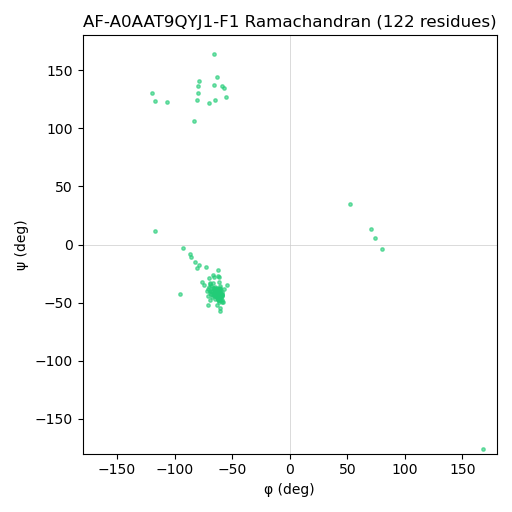1
ATOM 742 C C . GLU A 1 97 ? 6.479 2.312 -10.669 1.00 97.62 97 GLU A C 1
ATOM 744 O O . GLU A 1 97 ? 6.875 2.468 -11.824 1.00 97.62 97 GLU A O 1
ATOM 749 N N . ILE A 1 98 ? 7.231 1.730 -9.729 1.00 98.00 98 ILE A N 1
ATOM 750 C CA . ILE A 1 98 ? 8.564 1.169 -9.987 1.00 98.00 98 ILE A CA 1
ATOM 751 C C . ILE A 1 98 ? 8.476 0.036 -11.012 1.00 98.00 98 ILE A C 1
ATOM 753 O O . ILE A 1 98 ? 9.234 0.050 -11.982 1.00 98.00 98 ILE A O 1
ATOM 757 N N . GLU A 1 99 ? 7.517 -0.884 -10.871 1.00 97.12 99 GLU A N 1
ATOM 758 C CA . GLU A 1 99 ? 7.289 -1.947 -11.862 1.00 97.12 99 GLU A CA 1
ATOM 759 C C . GLU A 1 99 ? 6.977 -1.376 -13.249 1.00 97.12 99 GLU A C 1
ATOM 761 O O . GLU A 1 99 ? 7.581 -1.774 -14.243 1.00 97.12 99 GLU A O 1
ATOM 766 N N . THR A 1 100 ? 6.124 -0.352 -13.313 1.00 95.12 100 THR A N 1
ATOM 767 C CA . THR A 1 100 ? 5.797 0.329 -14.575 1.00 95.12 100 THR A CA 1
ATOM 768 C C . THR A 1 100 ? 7.030 0.969 -15.224 1.00 95.12 100 THR A C 1
ATOM 770 O O . THR A 1 100 ? 7.170 0.974 -16.448 1.00 95.12 100 THR A O 1
ATOM 773 N N . LEU A 1 101 ? 7.935 1.545 -14.429 1.00 94.56 101 LEU A N 1
ATOM 774 C CA . LEU A 1 101 ? 9.180 2.123 -14.940 1.00 94.56 101 LEU A CA 1
ATOM 775 C C . LEU A 1 101 ? 10.159 1.054 -15.416 1.00 94.56 101 LEU A C 1
ATOM 777 O O . LEU A 1 101 ? 10.824 1.250 -16.433 1.00 94.56 101 LEU A O 1
ATOM 781 N N . ARG A 1 102 ? 10.229 -0.070 -14.703 1.00 92.81 102 ARG A N 1
ATOM 782 C CA . ARG A 1 102 ? 11.072 -1.212 -15.055 1.00 92.81 102 ARG A CA 1
ATOM 783 C C . ARG A 1 102 ? 10.634 -1.820 -16.392 1.00 92.81 102 ARG A C 1
ATOM 785 O O . ARG A 1 102 ? 11.482 -2.068 -17.247 1.00 92.81 102 ARG A O 1
ATOM 792 N N . ASP A 1 103 ? 9.327 -1.952 -16.618 1.00 90.19 103 ASP A N 1
ATOM 793 C CA . ASP A 1 103 ? 8.766 -2.408 -17.896 1.00 90.19 103 ASP A CA 1
ATOM 794 C C . ASP A 1 103 ? 9.137 -1.471 -19.055 1.00 90.19 103 ASP A C 1
ATOM 796 O O . ASP A 1 103 ? 9.573 -1.934 -20.111 1.00 90.19 103 ASP A O 1
ATOM 800 N N . LYS A 1 104 ? 9.053 -0.149 -18.847 1.00 88.25 104 LYS A N 1
ATOM 801 C CA . LYS A 1 104 ? 9.459 0.847 -19.855 1.00 88.25 104 LYS A CA 1
ATOM 802 C C . LYS A 1 104 ? 10.944 0.743 -20.205 1.00 88.25 104 LYS A C 1
ATOM 804 O O . LYS A 1 104 ? 11.283 0.656 -21.377 1.00 88.25 104 LYS A O 1
ATOM 809 N N . GLN A 1 105 ? 11.822 0.662 -19.203 1.00 86.31 105 GLN A N 1
ATOM 810 C CA . GLN A 1 105 ? 13.266 0.509 -19.428 1.00 86.31 105 GLN A CA 1
ATOM 811 C C . GLN A 1 105 ? 13.614 -0.775 -20.191 1.00 86.31 105 GLN A C 1
ATOM 813 O O . GLN A 1 105 ? 14.555 -0.790 -20.988 1.00 86.31 105 GLN A O 1
ATOM 818 N N . ASN A 1 106 ? 12.876 -1.858 -19.942 1.00 81.94 106 ASN A N 1
ATOM 819 C CA . ASN A 1 106 ? 13.064 -3.114 -20.658 1.00 81.94 106 ASN A CA 1
ATOM 820 C C . ASN A 1 106 ? 12.563 -3.018 -22.108 1.00 81.94 106 ASN A C 1
ATOM 822 O O . ASN A 1 106 ? 13.252 -3.504 -23.003 1.00 81.94 106 ASN A O 1
ATOM 826 N N . SER A 1 107 ? 11.428 -2.353 -22.354 1.00 77.25 107 SER A N 1
ATOM 827 C CA . SER A 1 107 ? 10.923 -2.094 -23.711 1.00 77.25 107 SER A CA 1
ATOM 828 C C . SER A 1 107 ? 11.897 -1.237 -24.526 1.00 77.25 107 SER A C 1
ATOM 830 O O . SER A 1 107 ? 12.293 -1.637 -25.618 1.00 77.25 107 SER A O 1
ATOM 832 N N . ASP A 1 108 ? 12.363 -0.118 -23.961 1.00 75.88 108 ASP A N 1
ATOM 833 C CA . ASP A 1 108 ? 13.263 0.822 -24.643 1.00 75.88 108 ASP A CA 1
ATOM 834 C C . ASP A 1 108 ? 14.594 0.153 -25.044 1.00 75.88 108 ASP A C 1
ATOM 836 O O . ASP A 1 108 ? 15.113 0.381 -26.138 1.00 75.88 108 ASP A O 1
ATOM 840 N N . ARG A 1 109 ? 15.140 -0.737 -24.195 1.00 72.25 109 ARG A N 1
ATOM 841 C CA . ARG A 1 109 ? 16.351 -1.516 -24.524 1.00 72.25 109 ARG A CA 1
ATOM 842 C C . ARG A 1 109 ? 16.138 -2.505 -25.671 1.00 72.25 109 ARG A C 1
ATOM 844 O O . ARG A 1 109 ? 17.055 -2.714 -26.466 1.00 72.25 109 ARG A O 1
ATOM 851 N N . HIS A 1 110 ? 14.973 -3.147 -25.736 1.00 67.56 110 HIS A N 1
ATOM 852 C CA . HIS A 1 110 ? 14.656 -4.105 -26.796 1.00 67.56 110 HIS A CA 1
ATOM 853 C C . HIS A 1 110 ? 14.466 -3.416 -28.155 1.00 67.56 110 HIS A C 1
ATOM 855 O O . HIS A 1 110 ? 14.899 -3.956 -29.181 1.00 67.56 110 HIS A O 1
ATOM 861 N N . ASP A 1 111 ? 13.879 -2.220 -28.164 1.00 67.38 111 ASP A N 1
ATOM 862 C CA . ASP A 1 111 ? 13.689 -1.424 -29.378 1.00 67.38 111 ASP A CA 1
ATOM 863 C C . ASP A 1 111 ? 15.026 -0.916 -29.942 1.00 67.38 111 ASP A C 1
ATOM 865 O O . ASP A 1 111 ? 15.273 -1.044 -31.146 1.00 67.38 111 ASP A O 1
ATOM 869 N N . ASP A 1 112 ? 15.938 -0.446 -29.083 1.00 65.50 112 ASP A N 1
ATOM 870 C CA . ASP A 1 112 ? 17.265 0.040 -29.491 1.00 65.50 112 ASP A CA 1
ATOM 871 C C . ASP A 1 112 ? 18.149 -1.086 -30.073 1.00 65.50 112 ASP A C 1
ATOM 873 O O . ASP A 1 112 ? 18.760 -0.944 -31.138 1.00 65.50 112 ASP A O 1
ATOM 877 N N . GLN A 1 113 ? 18.141 -2.277 -29.457 1.00 63.91 113 GLN A N 1
ATOM 878 C CA . GLN A 1 113 ? 18.845 -3.448 -30.002 1.00 63.91 113 GLN A CA 1
ATOM 879 C C . GLN A 1 113 ? 18.259 -3.920 -31.340 1.00 63.91 113 GLN A C 1
ATOM 881 O O . GLN A 1 113 ? 19.006 -4.282 -32.256 1.00 63.91 113 GLN A O 1
ATOM 886 N N . SER A 1 114 ? 16.932 -3.891 -31.482 1.00 68.62 114 SER A N 1
ATOM 887 C CA . SER A 1 114 ? 16.248 -4.273 -32.723 1.00 68.62 114 SER A CA 1
ATOM 888 C C . SER A 1 114 ? 16.541 -3.297 -33.868 1.00 68.62 114 SER A C 1
ATOM 890 O O . SER A 1 114 ? 16.709 -3.721 -35.016 1.00 68.62 114 SER A O 1
ATOM 892 N N . ALA A 1 115 ? 16.644 -1.998 -33.572 1.00 69.25 115 ALA A N 1
ATOM 893 C CA . ALA A 1 115 ? 17.032 -0.974 -34.538 1.00 69.25 115 ALA A CA 1
ATOM 894 C C . ALA A 1 115 ? 18.493 -1.140 -34.995 1.00 69.25 115 ALA A C 1
ATOM 896 O O . ALA A 1 115 ? 18.774 -1.096 -36.197 1.00 69.25 115 ALA A O 1
ATOM 897 N N . ASN A 1 116 ? 19.410 -1.418 -34.063 1.00 62.84 116 ASN A N 1
ATOM 898 C CA . ASN A 1 116 ? 20.832 -1.585 -34.364 1.00 62.84 116 ASN A CA 1
ATOM 899 C C . ASN A 1 116 ? 21.117 -2.817 -35.255 1.00 62.84 116 ASN A C 1
ATOM 901 O O . ASN A 1 116 ? 21.915 -2.743 -36.194 1.00 62.84 116 ASN A O 1
ATOM 905 N N . LEU A 1 117 ? 20.408 -3.932 -35.033 1.00 68.44 117 LEU A N 1
ATOM 906 C CA . LEU A 1 117 ? 20.497 -5.139 -35.874 1.00 68.44 117 LEU A CA 1
ATOM 907 C C . LEU A 1 117 ? 19.994 -4.900 -37.309 1.00 68.44 117 LEU A C 1
ATOM 909 O O . LEU A 1 117 ? 20.588 -5.396 -38.272 1.00 68.44 117 LEU A O 1
ATOM 913 N N . ARG A 1 118 ? 18.924 -4.110 -37.478 1.00 72.12 118 ARG A N 1
ATOM 914 C CA . ARG A 1 118 ? 18.389 -3.751 -38.804 1.00 72.12 118 ARG A CA 1
ATOM 915 C C . ARG A 1 118 ? 19.348 -2.856 -39.591 1.00 72.12 118 ARG A C 1
ATOM 917 O O . ARG A 1 118 ? 19.519 -3.077 -40.785 1.00 72.12 118 ARG A O 1
ATOM 924 N N . ALA A 1 119 ? 20.007 -1.901 -38.932 1.00 68.69 119 ALA A N 1
ATOM 925 C CA . ALA A 1 119 ? 20.997 -1.030 -39.569 1.00 68.69 119 ALA A CA 1
ATOM 926 C C . ALA A 1 119 ? 22.234 -1.808 -40.067 1.00 68.69 119 ALA A C 1
ATOM 928 O O . ALA A 1 119 ? 22.699 -1.588 -41.186 1.00 68.69 119 ALA A O 1
ATOM 929 N N . HIS A 1 120 ? 22.722 -2.779 -39.288 1.00 63.03 120 HIS A N 1
ATOM 930 C CA . HIS A 1 120 ? 23.864 -3.614 -39.685 1.00 63.03 120 HIS A CA 1
ATOM 931 C C . HIS A 1 120 ? 23.537 -4.588 -40.827 1.00 63.03 120 HIS A C 1
ATOM 933 O O . HIS A 1 120 ? 24.409 -4.897 -41.632 1.00 63.03 120 HIS A O 1
ATOM 939 N N . SER A 1 121 ? 22.280 -5.027 -40.944 1.00 65.00 121 SER A N 1
ATOM 940 C CA . SER A 1 121 ? 21.832 -5.936 -42.013 1.00 65.00 121 SER A CA 1
ATOM 941 C C . SER A 1 121 ? 21.589 -5.235 -43.356 1.00 65.00 121 SER A C 1
ATOM 943 O O . SER A 1 121 ? 21.508 -5.897 -44.382 1.00 65.00 121 SER A O 1
ATOM 945 N N . ALA A 1 122 ? 21.450 -3.905 -43.362 1.00 61.31 122 ALA A N 1
ATOM 946 C CA . ALA A 1 122 ? 21.217 -3.106 -44.568 1.00 61.31 122 ALA A CA 1
ATOM 947 C C . ALA A 1 122 ? 22.512 -2.573 -45.214 1.00 61.31 122 ALA A C 1
ATOM 949 O O . ALA A 1 122 ? 22.448 -1.921 -46.255 1.00 61.31 122 ALA A O 1
ATOM 950 N N . THR A 1 123 ? 23.674 -2.832 -44.602 1.00 59.56 123 THR A N 1
ATOM 951 C CA . THR A 1 123 ? 24.975 -2.284 -45.033 1.00 59.56 123 THR A CA 1
ATOM 952 C C . THR A 1 123 ? 25.971 -3.368 -45.487 1.00 59.56 123 THR A C 1
ATOM 954 O O . THR A 1 123 ? 27.150 -3.073 -45.671 1.00 59.56 123 THR A O 1
ATOM 957 N N . GLY A 1 124 ? 25.523 -4.614 -45.681 1.00 46.97 124 GLY A N 1
ATOM 958 C CA . GLY A 1 124 ? 26.319 -5.731 -46.214 1.00 46.97 124 GLY A CA 1
ATOM 959 C C . GLY A 1 124 ? 25.613 -6.413 -47.374 1.00 46.97 124 GLY A C 1
ATOM 960 O O . GLY A 1 124 ? 26.331 -6.884 -48.281 1.00 46.97 124 GLY A O 1
#

Solvent-accessible surface area (backbone atoms only — not comparable to full-atom values): 7055 Å² total; per-residue (Å²): 111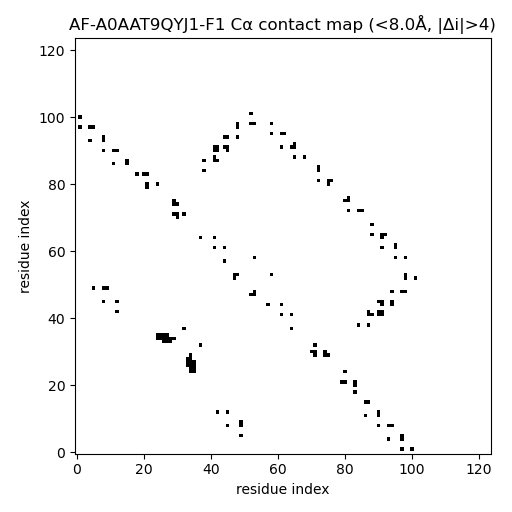,71,65,60,48,50,53,50,48,54,51,51,51,53,53,53,74,70,48,78,79,52,87,80,38,76,91,32,64,49,90,88,36,48,48,57,56,53,52,51,53,33,51,52,53,36,53,47,50,73,76,40,86,72,54,72,71,53,47,56,46,52,55,53,51,53,58,46,44,74,58,36,50,83,69,46,84,48,71,66,48,33,54,52,52,48,53,48,45,52,44,35,48,51,38,53,51,51,52,55,51,51,52,49,58,54,50,56,54,53,53,54,53,54,51,53,55,53,57,61,67,75,75,117

Secondary structure (DSSP, 8-state):
-HHHHHHHHHHHHHHHHHSPPPTT-TT-EETTEEHHHHHHHHHHHHHHHHHSPPPHHHHHHHHHHHHHHHHHHHH---HHHHHHHHHHHHHHHHHHHHHHHHHHHHHHHHHHHHHHHHHHHT--

Radius of gyration: 18.88 Å; Cα contacts (8 Å, |Δi|>4): 91; chains: 1; bounding box: 41×22×64 Å

Nearest PDB structures (foldseek):
  7zpk-assembly1_A  TM=5.810E-01  e=2.302E+00  Mus musculus
  5fig-assembly2_F-2  TM=4.846E-01  e=2.427E+00  Bacillus subtilis
  6is0-assembly1_A  TM=3.326E-01  e=4.833E+00  Danio rerio
  6irx-assembly1_A  TM=3.037E-01  e=8.211E+00  Danio rerio

Foldseek 3Di:
DLVVLLVVLVVLLVVLVVDDDDPPLQQDAAPNDNPVCLQVLLSVLSVVLNVHADDPVNLVVLVVSLVVCVRRLVRDPDPSNNVSVVSSSVSSVSSNVSNVVVVVVVVVVVVVVVVVVVVVVVPD

Mean predicted aligned error: 5.59 Å

Sequence (124 aa):
MFEEKLDALAQMMAEHMAAPFPPGFRGLSIEGRDMVLLDADSYAYAAVVLEGPLDERRRAGLSRLTAAFEKVLPAIGDEYGAKYYTHVRDMAVLAAEIETLRDKQNSDRHDDQSANLRAHSATG

pLDDT: mean 92.39, std 11.28, range [46.97, 98.69]